Protein AF-A0A0B2Q144-F1 (afdb_monomer_lite)

Structure (mmCIF, N/CA/C/O backbone):
data_AF-A0A0B2Q144-F1
#
_entry.id   AF-A0A0B2Q144-F1
#
loop_
_atom_site.group_PDB
_atom_site.id
_atom_site.type_symbol
_atom_site.label_atom_id
_atom_site.label_alt_id
_atom_site.label_comp_id
_atom_site.label_asym_id
_atom_site.label_entity_id
_atom_site.label_seq_id
_atom_site.pdbx_PDB_ins_code
_atom_site.Cartn_x
_atom_site.Cartn_y
_atom_site.Cartn_z
_atom_site.occupancy
_atom_site.B_iso_or_equiv
_atom_site.auth_seq_id
_atom_site.auth_comp_id
_atom_site.auth_asym_id
_atom_site.auth_atom_id
_atom_site.pdbx_PDB_model_num
ATOM 1 N N . MET A 1 1 ? 15.682 -8.229 -1.931 1.00 63.12 1 MET A N 1
ATOM 2 C CA . MET A 1 1 ? 15.220 -6.840 -2.155 1.00 63.12 1 MET A CA 1
ATOM 3 C C . MET A 1 1 ? 13.900 -6.892 -2.916 1.00 63.12 1 MET A C 1
ATOM 5 O O . MET A 1 1 ? 13.843 -7.611 -3.902 1.00 63.12 1 MET A O 1
ATOM 9 N N . ALA A 1 2 ? 12.845 -6.202 -2.463 1.00 83.25 2 ALA A N 1
ATOM 10 C CA . ALA A 1 2 ? 11.515 -6.262 -3.102 1.00 83.25 2 ALA A CA 1
ATOM 11 C C . ALA A 1 2 ? 11.432 -5.517 -4.451 1.00 83.25 2 ALA A C 1
ATOM 13 O O . ALA A 1 2 ? 10.528 -5.760 -5.238 1.00 83.25 2 ALA A O 1
ATOM 14 N N . PHE A 1 3 ? 12.395 -4.633 -4.724 1.00 87.69 3 PHE A N 1
ATOM 15 C CA . PHE A 1 3 ? 12.399 -3.711 -5.861 1.00 87.69 3 PHE A CA 1
ATOM 16 C C . PHE A 1 3 ? 13.543 -3.977 -6.861 1.00 87.69 3 PHE A C 1
ATOM 18 O O . PHE A 1 3 ? 14.003 -3.068 -7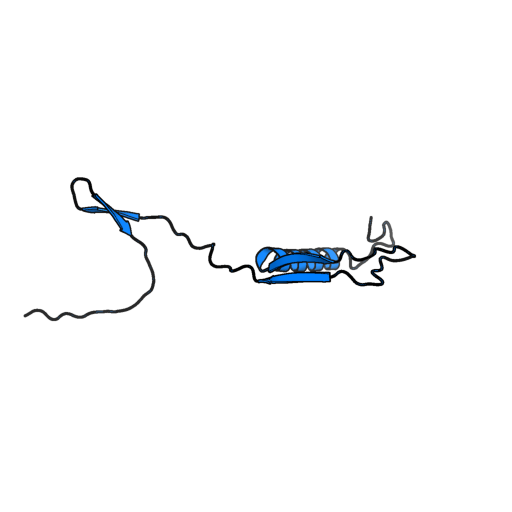.552 1.00 87.69 3 PHE A O 1
ATOM 25 N N . GLY A 1 4 ? 14.017 -5.225 -6.933 1.00 89.44 4 GLY A N 1
ATOM 26 C CA . GLY A 1 4 ? 15.162 -5.606 -7.769 1.00 89.44 4 GLY A CA 1
ATOM 27 C C . GLY A 1 4 ? 16.513 -5.191 -7.172 1.00 89.44 4 GLY A C 1
ATOM 28 O O . GLY A 1 4 ? 16.616 -4.949 -5.968 1.00 89.44 4 GLY A O 1
ATOM 29 N N . GLY A 1 5 ? 17.555 -5.146 -8.007 1.00 90.62 5 GLY A N 1
ATOM 30 C CA . GLY A 1 5 ? 18.929 -4.809 -7.617 1.00 90.62 5 GLY A CA 1
ATOM 31 C C . GLY A 1 5 ? 19.862 -4.635 -8.824 1.00 90.62 5 GLY A C 1
ATOM 32 O O . GLY A 1 5 ? 19.525 -5.025 -9.942 1.00 90.62 5 GLY A O 1
ATOM 33 N N . GLY A 1 6 ? 21.036 -4.035 -8.604 1.00 88.31 6 GLY A N 1
ATOM 34 C CA . GLY A 1 6 ? 22.010 -3.743 -9.664 1.00 88.31 6 GLY A CA 1
ATOM 35 C C . GLY A 1 6 ? 21.535 -2.649 -10.627 1.00 88.31 6 GLY A C 1
ATOM 36 O O . GLY A 1 6 ? 20.849 -1.714 -10.226 1.00 88.31 6 GLY A O 1
ATOM 37 N N . MET A 1 7 ? 21.871 -2.776 -11.915 1.00 89.25 7 MET A N 1
ATOM 38 C CA . MET A 1 7 ? 21.519 -1.789 -12.953 1.00 89.25 7 MET A CA 1
ATOM 39 C C . MET A 1 7 ? 20.011 -1.689 -13.242 1.00 89.25 7 MET A C 1
ATOM 41 O O . MET A 1 7 ? 19.573 -0.751 -13.901 1.00 89.25 7 MET A O 1
ATOM 45 N N . ARG A 1 8 ? 19.208 -2.657 -12.780 1.00 89.31 8 ARG A N 1
ATOM 46 C CA . ARG A 1 8 ? 17.746 -2.684 -12.947 1.00 89.31 8 ARG A CA 1
ATOM 47 C C . ARG A 1 8 ? 17.034 -2.564 -11.606 1.00 89.31 8 ARG A C 1
ATOM 49 O O . ARG A 1 8 ? 16.270 -3.437 -11.201 1.00 89.31 8 ARG A O 1
ATOM 56 N N . PHE A 1 9 ? 17.317 -1.474 -10.908 1.00 89.19 9 PHE A N 1
ATOM 57 C CA . PHE A 1 9 ? 16.594 -1.098 -9.703 1.00 89.19 9 PHE A CA 1
ATOM 58 C C . PHE A 1 9 ? 15.279 -0.398 -10.058 1.00 89.19 9 PHE A C 1
ATOM 60 O O . PHE A 1 9 ? 15.216 0.357 -11.031 1.00 89.19 9 PHE A O 1
ATOM 67 N N . CYS A 1 10 ? 14.218 -0.629 -9.282 1.00 91.31 10 CYS A N 1
ATOM 68 C CA . CYS A 1 10 ? 12.967 0.090 -9.495 1.00 91.31 10 CYS A CA 1
ATOM 69 C C . CYS A 1 10 ? 13.179 1.588 -9.240 1.00 91.31 10 CYS A C 1
ATOM 71 O O . CYS A 1 10 ? 13.433 2.008 -8.108 1.00 91.31 10 CYS A O 1
ATOM 73 N N . VAL A 1 11 ? 13.012 2.392 -10.290 1.00 93.75 11 VAL A N 1
ATOM 74 C CA . VAL A 1 11 ? 13.115 3.860 -10.241 1.00 93.75 11 VAL A CA 1
ATOM 75 C C . VAL A 1 11 ? 12.102 4.456 -9.251 1.00 93.75 11 VAL A C 1
ATOM 77 O O . VAL A 1 11 ? 12.360 5.476 -8.625 1.00 93.75 11 VAL A O 1
ATOM 80 N N . GLY A 1 12 ? 10.970 3.777 -9.037 1.00 94.44 12 GLY A N 1
ATOM 81 C CA . GLY A 1 12 ? 9.919 4.186 -8.103 1.00 94.44 12 GLY A CA 1
ATOM 82 C C . GLY A 1 12 ? 10.116 3.737 -6.651 1.00 94.44 12 GLY A C 1
ATOM 83 O O . GLY A 1 12 ? 9.184 3.878 -5.857 1.00 94.44 12 GLY A O 1
ATOM 84 N N . THR A 1 13 ? 11.267 3.168 -6.278 1.00 93.56 13 THR A N 1
ATOM 85 C CA . THR A 1 13 ? 11.459 2.603 -4.929 1.00 93.56 13 THR A CA 1
ATOM 86 C C . THR A 1 13 ? 11.279 3.648 -3.833 1.00 93.56 13 THR A C 1
ATOM 88 O O . THR A 1 13 ? 10.552 3.408 -2.869 1.00 93.56 13 THR A O 1
ATOM 91 N N . ASP A 1 14 ? 11.906 4.815 -3.969 1.00 93.25 14 ASP A N 1
ATOM 92 C CA . ASP A 1 14 ? 11.856 5.834 -2.918 1.00 93.25 14 ASP A CA 1
ATOM 93 C C . ASP A 1 14 ? 10.489 6.511 -2.842 1.00 93.25 14 ASP A C 1
ATOM 95 O O . ASP A 1 14 ? 9.968 6.723 -1.747 1.00 93.25 14 ASP A O 1
ATOM 99 N N . PHE A 1 15 ? 9.839 6.712 -3.990 1.00 95.62 15 PHE A N 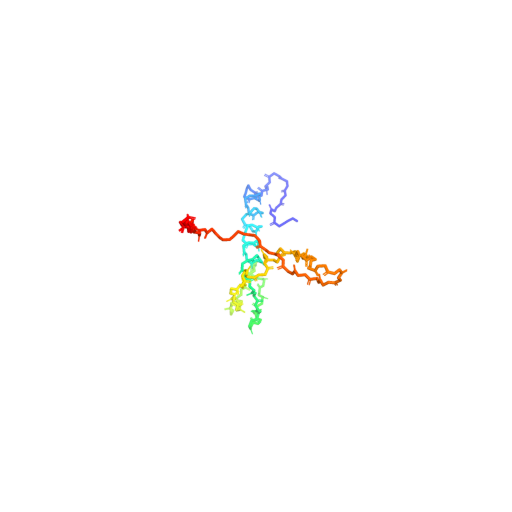1
ATOM 100 C CA . PHE A 1 15 ? 8.448 7.153 -4.029 1.00 95.62 15 PHE A CA 1
ATOM 101 C C . PHE A 1 15 ? 7.520 6.163 -3.310 1.00 95.62 15 PHE A C 1
ATOM 103 O O . PHE A 1 15 ? 6.740 6.559 -2.445 1.00 95.62 15 PHE A O 1
ATOM 110 N N . THR A 1 16 ? 7.653 4.864 -3.596 1.00 95.12 16 THR A N 1
ATOM 111 C CA . THR A 1 16 ? 6.811 3.823 -2.986 1.00 95.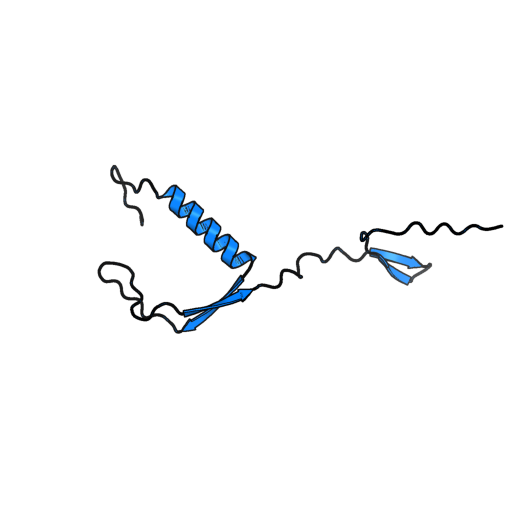12 16 THR A CA 1
ATOM 112 C C . THR A 1 16 ? 7.014 3.753 -1.473 1.00 95.12 16 THR A C 1
ATOM 114 O O . THR A 1 16 ? 6.046 3.595 -0.728 1.00 95.12 16 THR A O 1
ATOM 117 N N . LYS A 1 17 ? 8.254 3.917 -0.988 1.00 93.56 17 LYS A N 1
ATOM 118 C CA . LYS A 1 17 ? 8.539 3.981 0.455 1.00 93.56 17 LYS A CA 1
ATOM 119 C C . LYS A 1 17 ? 7.793 5.134 1.121 1.00 93.56 17 LYS A C 1
ATOM 121 O O . LYS A 1 17 ? 7.145 4.916 2.142 1.00 93.56 17 LYS A O 1
ATOM 126 N N . VAL A 1 18 ? 7.860 6.337 0.548 1.00 96.50 18 VAL A N 1
ATOM 127 C CA . VAL A 1 18 ? 7.189 7.522 1.107 1.00 96.50 18 VAL A CA 1
ATOM 128 C C . VAL A 1 18 ? 5.671 7.372 1.036 1.00 96.50 18 VAL A C 1
ATOM 130 O O . VAL A 1 18 ? 4.991 7.620 2.030 1.00 96.50 18 VAL A O 1
ATOM 133 N N . GLN A 1 19 ? 5.135 6.894 -0.089 1.00 96.75 19 GLN A N 1
ATOM 134 C CA . GLN A 1 19 ? 3.701 6.658 -0.258 1.00 96.75 19 GLN A CA 1
ATOM 135 C C . GLN A 1 19 ? 3.168 5.666 0.785 1.00 96.75 19 GLN A C 1
ATOM 137 O O . GLN A 1 19 ? 2.165 5.937 1.448 1.00 96.75 19 GLN A O 1
ATOM 142 N N . MET A 1 20 ? 3.866 4.545 0.984 1.00 96.44 20 MET A N 1
ATOM 143 C CA . MET A 1 20 ? 3.479 3.539 1.971 1.00 96.44 20 MET A CA 1
ATOM 144 C C . MET A 1 20 ? 3.613 4.069 3.403 1.00 96.44 20 MET A C 1
ATOM 146 O O . MET A 1 20 ? 2.723 3.855 4.225 1.00 96.44 20 MET A O 1
ATOM 150 N N . ALA A 1 21 ? 4.686 4.806 3.705 1.00 96.62 21 ALA A N 1
ATOM 151 C CA . ALA A 1 21 ? 4.887 5.418 5.016 1.00 96.62 21 ALA A CA 1
ATOM 152 C C . ALA A 1 21 ? 3.784 6.434 5.349 1.00 96.62 21 ALA A C 1
ATOM 154 O O . ALA A 1 21 ? 3.230 6.396 6.447 1.00 96.62 21 ALA A O 1
ATOM 155 N N . MET A 1 22 ? 3.415 7.298 4.400 1.00 96.38 22 MET A N 1
ATOM 156 C CA . MET A 1 22 ? 2.354 8.293 4.579 1.00 96.38 22 MET A CA 1
ATOM 157 C C . MET A 1 22 ? 0.977 7.642 4.750 1.00 96.38 22 MET A C 1
ATOM 159 O O . MET A 1 22 ? 0.186 8.069 5.600 1.00 96.38 22 MET A O 1
ATOM 163 N N . PHE A 1 23 ? 0.704 6.584 3.981 1.00 95.06 23 PHE A N 1
ATOM 164 C CA . PHE A 1 23 ? -0.516 5.796 4.115 1.00 95.06 23 PHE A CA 1
ATOM 165 C C . PHE A 1 23 ? -0.612 5.161 5.505 1.00 95.06 23 PHE A C 1
ATOM 167 O O . PHE A 1 23 ? -1.596 5.380 6.211 1.00 95.06 23 PHE A O 1
ATOM 174 N N . ILE A 1 24 ? 0.433 4.451 5.943 1.00 95.12 24 ILE A N 1
ATOM 175 C CA . ILE A 1 24 ? 0.473 3.809 7.265 1.00 95.12 24 ILE A CA 1
ATOM 176 C C . ILE A 1 24 ? 0.374 4.852 8.380 1.00 95.12 24 ILE A C 1
ATOM 178 O O . ILE A 1 24 ? -0.383 4.653 9.329 1.00 95.12 24 ILE A O 1
ATOM 182 N N . HIS A 1 25 ? 1.092 5.972 8.263 1.00 94.50 25 HIS A N 1
ATOM 183 C CA . HIS A 1 25 ? 1.045 7.061 9.236 1.00 94.50 25 HIS A CA 1
ATOM 184 C C . HIS A 1 25 ? -0.382 7.586 9.409 1.00 94.50 25 HIS A C 1
ATOM 186 O O . HIS A 1 25 ? -0.884 7.661 10.529 1.00 94.50 25 HIS A O 1
ATOM 192 N N . SER A 1 26 ? -1.070 7.891 8.311 1.00 92.50 26 SER A N 1
ATOM 193 C CA . SER A 1 26 ? -2.453 8.380 8.355 1.00 92.50 26 SER A CA 1
ATOM 194 C C . SER A 1 26 ? -3.406 7.328 8.921 1.00 92.50 26 SER A C 1
ATOM 196 O O . SER A 1 26 ? -4.290 7.639 9.720 1.00 92.50 26 SER A O 1
ATOM 198 N N . LEU A 1 27 ? -3.190 6.068 8.546 1.00 92.38 27 LEU A N 1
ATOM 199 C CA . LEU A 1 27 ? -4.014 4.946 8.967 1.00 92.38 27 LEU A CA 1
ATOM 200 C C . LEU A 1 27 ? -3.874 4.679 10.480 1.00 92.38 27 LEU A C 1
ATOM 202 O O . LEU A 1 27 ? -4.884 4.471 11.144 1.00 92.38 27 LEU A O 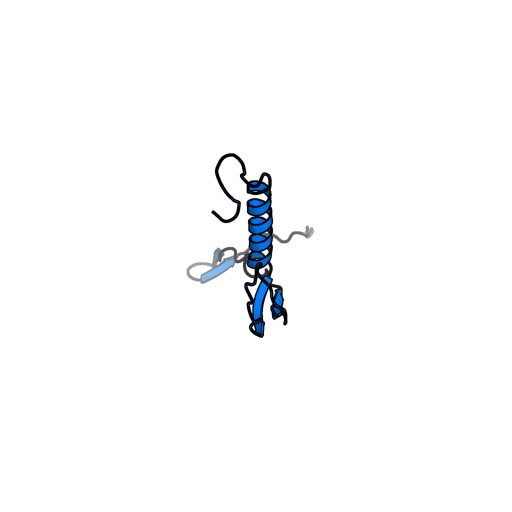1
ATOM 206 N N . VAL A 1 28 ? -2.671 4.766 11.063 1.00 91.25 28 VAL A N 1
ATOM 207 C CA . VAL A 1 28 ? -2.437 4.525 12.506 1.00 91.25 28 VAL A CA 1
ATOM 208 C C . VAL A 1 28 ? -2.716 5.726 13.408 1.00 91.25 28 VAL A C 1
ATOM 210 O O . VAL A 1 28 ? -3.064 5.564 14.584 1.00 91.25 28 VAL A O 1
ATOM 213 N N . THR A 1 29 ? -2.569 6.942 12.883 1.00 90.19 29 THR A N 1
ATOM 214 C CA . THR A 1 29 ? -2.817 8.164 13.658 1.00 90.19 29 THR A CA 1
ATOM 215 C C . THR A 1 29 ? -4.304 8.446 13.798 1.00 90.19 29 THR A C 1
ATOM 217 O O . THR A 1 29 ? -4.749 8.751 14.907 1.00 90.19 29 THR A O 1
ATOM 220 N N . LYS A 1 30 ? -5.069 8.305 12.710 1.00 89.06 30 LYS A N 1
ATOM 221 C CA . LYS A 1 30 ? -6.481 8.709 12.646 1.00 89.06 30 LYS A CA 1
ATOM 222 C C . LYS A 1 30 ? -7.468 7.562 12.792 1.00 89.06 30 LYS A C 1
ATOM 224 O O . LYS A 1 30 ? -8.607 7.809 13.169 1.00 89.06 30 LYS A O 1
ATOM 229 N N . TYR A 1 31 ? -7.057 6.323 12.536 1.00 91.12 31 TYR A N 1
ATOM 230 C CA . TYR A 1 31 ? -7.984 5.199 12.496 1.00 91.12 31 TYR A CA 1
ATOM 231 C C . TYR A 1 31 ? -7.549 4.038 13.393 1.00 91.12 31 TYR A C 1
ATOM 233 O O . TYR A 1 31 ? -6.378 3.837 13.722 1.00 91.12 31 TYR A O 1
ATOM 241 N N . ARG A 1 32 ? -8.537 3.260 13.827 1.00 88.25 32 ARG A N 1
ATOM 242 C CA . ARG A 1 32 ? -8.375 1.932 14.416 1.00 88.25 32 ARG A CA 1
ATOM 243 C C . ARG A 1 32 ? -8.889 0.921 13.408 1.00 88.25 32 ARG A C 1
ATOM 245 O O . ARG A 1 32 ? -9.982 1.089 12.878 1.00 88.25 32 ARG A O 1
ATOM 252 N N . TRP A 1 33 ? -8.127 -0.139 13.170 1.00 89.56 33 TRP A N 1
ATOM 253 C CA . TRP A 1 33 ? -8.544 -1.207 12.271 1.00 89.56 33 TRP A CA 1
ATOM 254 C C . TRP A 1 33 ? -8.697 -2.534 13.010 1.00 89.56 33 TRP A C 1
ATOM 256 O O . TRP A 1 33 ? -7.944 -2.826 13.942 1.00 89.56 33 TRP A O 1
ATOM 266 N N . ARG A 1 34 ? -9.675 -3.342 12.594 1.00 88.88 34 ARG A N 1
ATOM 267 C CA . ARG A 1 34 ? -9.853 -4.725 13.054 1.00 88.88 34 ARG A CA 1
ATOM 268 C C . ARG A 1 34 ? -10.043 -5.656 11.854 1.00 88.88 34 ARG A C 1
ATOM 270 O O . ARG A 1 34 ? -10.866 -5.349 10.991 1.00 88.88 34 ARG A O 1
ATOM 277 N N . PRO A 1 35 ? -9.306 -6.776 11.765 1.00 86.81 35 PRO A N 1
ATOM 278 C CA . PRO A 1 35 ? -9.546 -7.766 10.722 1.00 86.81 35 PRO A CA 1
ATOM 279 C C . PRO A 1 35 ? -10.879 -8.476 11.001 1.00 86.81 35 PRO A C 1
ATOM 281 O O . PRO A 1 35 ? -11.063 -9.030 12.081 1.00 86.81 35 PRO A O 1
ATOM 284 N N . ILE A 1 36 ? -11.813 -8.437 10.046 1.00 84.25 36 ILE A N 1
ATOM 285 C CA . ILE A 1 36 ? -13.145 -9.059 10.189 1.00 84.25 36 ILE A CA 1
ATOM 286 C C . ILE A 1 36 ? -13.109 -10.493 9.664 1.00 84.25 36 ILE A C 1
ATOM 288 O O . ILE A 1 36 ? -13.627 -11.416 10.284 1.00 84.25 36 ILE A O 1
ATOM 292 N N . LYS A 1 37 ? -12.496 -10.676 8.492 1.00 80.81 37 LYS A N 1
ATOM 293 C CA . LYS A 1 37 ? -12.405 -11.965 7.814 1.00 80.81 37 LYS A CA 1
ATOM 294 C C . LYS A 1 37 ? -11.007 -12.108 7.239 1.00 80.81 37 LYS A C 1
ATOM 296 O O . LYS A 1 37 ? -10.559 -11.255 6.472 1.00 80.81 37 LYS A O 1
ATOM 301 N N . GLY A 1 38 ? -10.330 -13.189 7.619 1.00 73.00 38 GLY A N 1
ATOM 302 C CA . GLY A 1 38 ? -9.053 -13.563 7.023 1.00 73.00 38 GLY A CA 1
ATOM 303 C C . GLY A 1 38 ? -9.226 -13.767 5.520 1.00 73.00 38 GLY A C 1
ATOM 304 O O . GLY A 1 38 ? -10.074 -14.548 5.089 1.00 73.00 38 GLY A O 1
ATOM 305 N N . GLY A 1 39 ? -8.455 -13.026 4.726 1.00 77.69 39 GLY A N 1
ATOM 306 C CA . GLY A 1 39 ? -8.372 -13.246 3.287 1.00 77.69 39 GLY A CA 1
ATOM 307 C C . GLY A 1 39 ? -7.526 -14.482 3.008 1.00 77.69 39 GLY A C 1
ATOM 308 O O . GLY A 1 39 ? -6.474 -14.651 3.623 1.00 77.69 39 GLY A O 1
ATOM 309 N N . ASN A 1 40 ? -7.966 -15.347 2.091 1.00 80.38 40 ASN A N 1
ATOM 310 C CA . ASN A 1 40 ? -7.092 -16.396 1.572 1.00 80.38 40 ASN A CA 1
ATOM 311 C C . ASN A 1 40 ? -5.981 -15.703 0.772 1.00 80.38 40 ASN A C 1
ATOM 313 O O . ASN A 1 40 ? -6.279 -14.954 -0.156 1.00 80.38 40 ASN A O 1
ATOM 317 N N . ILE A 1 41 ? -4.729 -15.878 1.192 1.00 83.44 41 ILE A N 1
ATOM 318 C CA . ILE A 1 41 ? -3.569 -15.283 0.536 1.00 83.44 41 ILE A CA 1
ATOM 319 C C . ILE A 1 41 ? -3.051 -16.301 -0.469 1.00 83.44 41 ILE A C 1
ATOM 321 O O . ILE A 1 41 ? -2.459 -17.308 -0.082 1.00 83.44 41 ILE A O 1
ATOM 325 N N . LEU A 1 42 ? -3.235 -16.010 -1.752 1.00 87.69 42 LEU A N 1
ATOM 326 C CA . LEU A 1 42 ? -2.636 -16.783 -2.831 1.00 87.69 42 LEU A CA 1
ATOM 327 C C . LEU A 1 42 ? -1.415 -16.040 -3.367 1.00 87.69 42 LEU A C 1
ATOM 329 O O . LEU A 1 42 ? -1.394 -14.813 -3.455 1.00 87.69 42 LEU A O 1
ATOM 333 N N . ARG A 1 43 ? -0.367 -16.788 -3.702 1.00 81.12 43 ARG A N 1
ATOM 334 C CA . ARG A 1 43 ? 0.871 -16.244 -4.267 1.00 81.12 43 ARG A CA 1
ATOM 335 C C . ARG A 1 43 ? 1.233 -17.010 -5.528 1.00 81.12 43 ARG A C 1
ATOM 337 O O . ARG A 1 43 ? 2.090 -17.885 -5.481 1.00 81.12 43 ARG A O 1
ATOM 344 N N . THR A 1 44 ? 0.570 -16.683 -6.637 1.00 80.81 44 THR A N 1
ATOM 345 C CA . THR A 1 44 ? 0.806 -17.362 -7.919 1.00 80.81 44 THR A CA 1
ATOM 346 C C . THR A 1 44 ? 0.466 -16.448 -9.104 1.00 80.81 44 THR A C 1
ATOM 348 O O . THR A 1 44 ? -0.714 -16.219 -9.361 1.00 80.81 44 THR A O 1
ATOM 351 N N . PRO A 1 45 ? 1.442 -15.901 -9.860 1.00 82.00 45 PRO A N 1
ATOM 352 C CA . PRO A 1 45 ? 2.827 -15.576 -9.480 1.00 82.00 45 PRO A CA 1
ATOM 353 C C . PRO A 1 45 ? 2.938 -14.299 -8.614 1.00 82.00 45 PRO A C 1
ATOM 355 O O . PRO A 1 45 ? 4.008 -13.994 -8.096 1.00 82.00 45 PRO A O 1
ATOM 358 N N . GLY A 1 46 ? 1.843 -13.544 -8.458 1.00 83.38 46 GLY A N 1
ATOM 359 C CA . GLY A 1 46 ? 1.749 -12.339 -7.625 1.00 83.38 46 GLY A CA 1
ATOM 360 C C . GLY A 1 46 ? 0.938 -12.566 -6.348 1.00 83.38 46 GLY A C 1
ATOM 361 O O . GLY A 1 46 ? 0.268 -13.587 -6.203 1.00 83.38 46 GLY A O 1
ATOM 362 N N . LEU A 1 47 ? 0.988 -11.605 -5.421 1.00 87.12 47 LEU A N 1
ATOM 363 C CA . LEU A 1 47 ? 0.147 -11.612 -4.222 1.00 87.12 47 LEU A CA 1
ATOM 364 C C . LEU A 1 47 ? -1.305 -11.321 -4.615 1.00 87.12 47 LEU A C 1
ATOM 366 O O . LEU A 1 47 ? -1.607 -10.241 -5.118 1.00 87.12 47 LEU A O 1
ATOM 370 N N . GLN A 1 48 ? -2.191 -12.276 -4.370 1.00 87.75 48 GLN A N 1
ATOM 371 C CA . GLN A 1 48 ? -3.610 -12.180 -4.677 1.00 87.75 48 GLN A CA 1
ATOM 372 C C . GLN A 1 48 ? -4.452 -12.515 -3.450 1.00 87.75 48 GLN A C 1
ATOM 374 O O . GLN A 1 48 ? -4.083 -13.333 -2.606 1.00 87.75 48 GLN A O 1
ATOM 379 N N . PHE A 1 49 ? -5.623 -11.892 -3.392 1.00 88.19 49 PHE A N 1
ATOM 380 C CA . PHE A 1 49 ? -6.643 -12.144 -2.386 1.00 88.19 49 PHE A CA 1
ATOM 381 C C . PHE A 1 49 ? -7.946 -12.482 -3.123 1.00 88.19 49 PHE A C 1
ATOM 383 O O . PHE A 1 49 ? -8.755 -11.579 -3.331 1.00 88.19 49 PHE A O 1
ATOM 390 N N . PRO A 1 50 ? -8.168 -13.741 -3.557 1.00 83.94 50 PRO A N 1
ATOM 391 C CA . PRO A 1 50 ? -9.355 -14.141 -4.328 1.00 83.94 50 PRO A CA 1
ATOM 392 C C . PRO A 1 50 ? -10.677 -13.752 -3.657 1.00 83.94 50 PRO A C 1
ATOM 394 O O . PRO A 1 50 ? -11.631 -13.391 -4.331 1.00 83.94 50 PRO A O 1
ATOM 397 N N . ASN A 1 51 ? -10.712 -13.771 -2.322 1.00 83.94 51 ASN A N 1
ATOM 398 C CA . ASN A 1 51 ? -11.878 -13.395 -1.520 1.00 83.94 51 ASN A CA 1
ATOM 399 C C . ASN A 1 51 ? -11.702 -12.036 -0.819 1.00 83.94 51 ASN A C 1
ATOM 401 O O . ASN A 1 51 ? -12.417 -11.749 0.141 1.00 83.94 51 ASN A O 1
ATOM 405 N N . GLY A 1 52 ? -10.722 -11.231 -1.242 1.00 84.75 52 GLY A N 1
ATOM 406 C CA . GLY A 1 52 ? -10.359 -9.961 -0.614 1.00 84.75 52 GLY A CA 1
ATOM 407 C C . GLY A 1 52 ? -9.809 -10.090 0.814 1.00 84.75 52 GLY A C 1
ATOM 408 O O . GLY A 1 52 ? -9.784 -11.165 1.416 1.00 84.75 52 GLY A O 1
ATOM 409 N N . PHE A 1 53 ? -9.367 -8.962 1.372 1.00 88.00 53 PHE A N 1
ATOM 410 C CA . PHE A 1 53 ? -9.002 -8.835 2.784 1.00 88.00 53 PHE A CA 1
ATOM 411 C C . PHE A 1 53 ? -9.966 -7.855 3.456 1.00 88.00 53 PHE A C 1
ATOM 413 O O . PHE A 1 53 ? -9.950 -6.662 3.161 1.00 88.00 53 PHE A O 1
ATOM 420 N N . HIS A 1 54 ? -10.842 -8.365 4.324 1.00 89.31 54 HIS A N 1
ATOM 421 C CA . HIS A 1 54 ? -11.914 -7.567 4.917 1.00 89.31 54 HIS A CA 1
ATOM 422 C C . HIS A 1 54 ? -11.462 -6.970 6.249 1.00 89.31 54 HIS A C 1
ATOM 424 O O . HIS A 1 54 ? -11.217 -7.691 7.223 1.00 89.31 54 HIS A O 1
ATOM 430 N N . VAL A 1 55 ? -11.395 -5.642 6.298 1.00 90.56 55 VAL A N 1
ATOM 431 C CA . VAL A 1 55 ? -10.958 -4.878 7.468 1.00 90.56 55 VAL A CA 1
ATOM 432 C C . VAL A 1 55 ? -12.033 -3.872 7.842 1.00 90.56 55 VAL A C 1
ATOM 434 O O . VAL A 1 55 ? -12.511 -3.128 6.991 1.00 90.56 55 VAL A O 1
ATOM 437 N N . GLN A 1 56 ? -12.388 -3.828 9.124 1.00 90.69 56 GLN A N 1
ATOM 438 C CA . GLN A 1 56 ? -13.211 -2.760 9.672 1.00 90.69 56 GLN A CA 1
ATOM 439 C C . GLN A 1 56 ? -12.306 -1.594 10.032 1.00 90.69 56 GLN A C 1
ATOM 441 O O . GLN A 1 56 ? -11.364 -1.775 10.806 1.00 90.69 56 GLN A O 1
ATOM 446 N N . ILE A 1 57 ? -12.600 -0.411 9.504 1.00 91.69 57 ILE A N 1
ATOM 447 C CA . ILE A 1 57 ? -11.904 0.826 9.849 1.00 91.69 57 ILE A CA 1
ATOM 448 C C . ILE A 1 57 ? -12.867 1.676 10.669 1.00 91.69 57 ILE A C 1
ATOM 450 O O . ILE A 1 57 ? -14.002 1.908 10.265 1.00 91.69 57 ILE A O 1
ATOM 454 N N . MET A 1 58 ? -12.415 2.104 11.839 1.00 91.56 58 MET A N 1
ATOM 455 C CA . MET A 1 58 ? -13.147 2.979 12.747 1.00 91.56 58 MET A CA 1
ATOM 456 C C . MET A 1 58 ? -12.308 4.226 12.988 1.00 91.56 58 MET A C 1
ATOM 458 O O . MET A 1 58 ? -11.084 4.138 13.109 1.00 91.56 58 MET A O 1
ATOM 462 N N . GLU A 1 59 ? -12.942 5.388 13.068 1.00 89.69 59 GLU A N 1
ATOM 463 C CA . GLU A 1 59 ? -12.244 6.618 13.425 1.00 89.69 59 GLU A CA 1
ATOM 464 C C . GLU A 1 59 ? -11.739 6.537 14.871 1.00 89.69 59 GLU A C 1
ATOM 466 O O . GLU A 1 59 ? -12.434 6.089 15.787 1.00 89.69 59 GLU A O 1
ATOM 471 N N . LYS A 1 60 ? -10.484 6.929 15.075 1.00 81.88 60 LYS A N 1
ATOM 472 C CA . LYS A 1 60 ? -9.893 7.039 16.401 1.00 81.88 60 LYS A CA 1
ATOM 473 C C . LYS A 1 60 ? -10.225 8.432 16.922 1.00 81.88 60 LYS A C 1
ATOM 475 O O . LYS A 1 60 ? -9.608 9.397 16.479 1.00 81.88 60 LYS A O 1
ATOM 480 N N . ASP A 1 61 ? -11.166 8.509 17.863 1.00 75.19 61 ASP A N 1
ATOM 481 C CA . ASP A 1 61 ? -11.542 9.754 18.542 1.00 75.19 61 ASP A CA 1
ATOM 482 C C . ASP A 1 61 ? -10.267 10.451 19.068 1.00 75.19 61 ASP A C 1
ATOM 484 O O . ASP A 1 61 ? -9.558 9.932 19.937 1.00 75.19 61 ASP A O 1
ATOM 488 N N . GLN A 1 62 ? -9.916 11.591 18.463 1.00 59.88 62 GLN A N 1
ATOM 489 C CA . GLN A 1 62 ? -8.685 12.343 18.746 1.00 59.88 62 GLN A CA 1
ATOM 490 C C . GLN A 1 62 ? -8.766 13.097 20.088 1.00 59.88 62 GLN A C 1
ATOM 492 O O . GLN A 1 62 ? -7.796 13.735 20.492 1.00 59.88 62 GLN A O 1
ATOM 497 N N . ARG A 1 63 ? -9.881 13.002 20.830 1.00 57.25 63 ARG A N 1
ATOM 498 C CA . ARG A 1 63 ? -10.105 13.687 22.120 1.00 57.25 63 ARG A CA 1
ATOM 499 C C . ARG A 1 63 ? -9.283 13.159 23.308 1.00 57.25 63 ARG A C 1
ATOM 501 O O . ARG A 1 63 ? -9.718 13.249 24.451 1.00 57.25 63 ARG A O 1
ATOM 508 N N . LYS A 1 64 ? -8.090 12.608 23.074 1.00 54.16 64 LYS A N 1
ATOM 509 C CA . LYS A 1 64 ? -7.132 12.231 24.133 1.00 54.16 64 LYS A CA 1
ATOM 510 C C . LYS A 1 64 ? -5.699 12.695 23.849 1.00 54.16 64 LYS A C 1
ATOM 512 O O . LYS A 1 64 ? -4.748 11.988 24.165 1.00 54.16 64 LYS A O 1
ATOM 517 N N . GLN A 1 65 ? -5.540 13.881 23.261 1.00 51.28 65 GLN A N 1
ATOM 518 C CA . GLN A 1 65 ? -4.281 14.641 23.286 1.00 51.28 65 GLN A CA 1
ATOM 519 C C . GLN A 1 65 ? -4.554 16.121 23.584 1.00 51.28 65 GLN A C 1
ATOM 521 O O . GLN A 1 65 ? -4.210 17.007 22.814 1.00 51.28 65 GLN A O 1
ATOM 526 N N . GLN A 1 66 ? -5.225 16.377 24.705 1.00 47.56 66 GLN A N 1
ATOM 527 C CA . GLN A 1 66 ? -5.152 17.638 25.443 1.00 47.56 66 GLN A CA 1
ATOM 528 C C . GLN A 1 66 ? -5.663 17.360 26.857 1.00 47.56 66 GLN A C 1
ATOM 530 O O . GLN A 1 66 ? -6.816 17.600 27.190 1.00 47.56 66 GLN A O 1
ATOM 535 N N . GLU A 1 67 ? -4.789 16.793 27.680 1.00 50.94 67 GLU A N 1
ATOM 536 C CA . GLU A 1 67 ? -4.863 16.974 29.126 1.00 50.94 67 GLU A CA 1
ATOM 537 C C . GLU A 1 67 ? -3.686 17.877 29.507 1.00 50.94 67 GLU A C 1
ATOM 539 O O . GLU A 1 67 ? -2.587 17.377 29.747 1.00 50.94 67 GLU A O 1
ATOM 544 N N . PRO A 1 68 ? -3.843 19.214 29.470 1.00 46.50 68 PRO A N 1
ATOM 545 C CA . PRO A 1 68 ? -2.939 20.077 30.201 1.00 46.50 68 PRO A CA 1
ATOM 546 C C . PRO A 1 68 ? -3.264 19.939 31.691 1.00 46.50 68 PRO A C 1
ATOM 548 O O . PRO A 1 68 ? -4.277 20.429 32.180 1.00 46.50 68 PRO A O 1
ATOM 551 N N . GLU A 1 69 ? -2.406 19.182 32.364 1.00 50.06 69 GLU A N 1
ATOM 552 C CA . GLU A 1 69 ? -1.726 19.583 33.596 1.00 50.06 69 GLU A CA 1
ATOM 553 C C . GLU A 1 69 ? -2.549 20.429 34.587 1.00 50.06 69 GLU A C 1
ATOM 555 O O . GLU A 1 69 ? -2.762 21.634 34.440 1.00 50.06 69 GLU A O 1
ATOM 560 N N . TYR A 1 70 ? -2.977 19.755 35.650 1.00 55.91 70 TYR A N 1
ATOM 561 C CA . TYR A 1 70 ? -3.637 20.313 36.818 1.00 55.91 70 TYR A CA 1
ATOM 562 C C . TYR A 1 70 ? -2.857 21.515 37.404 1.00 55.91 70 TYR A C 1
ATOM 564 O O . TYR A 1 70 ? -1.680 21.420 37.726 1.00 55.91 70 TYR A O 1
ATOM 572 N N . THR A 1 71 ? -3.504 22.658 37.627 1.00 49.78 71 THR A N 1
ATOM 573 C CA . THR A 1 71 ? -2.937 23.757 38.428 1.00 49.78 71 THR A CA 1
ATOM 574 C C . THR A 1 71 ? -3.612 23.860 39.800 1.00 49.78 71 THR A C 1
ATOM 576 O O . THR A 1 71 ? -4.820 23.798 39.905 1.00 49.78 71 THR A O 1
ATOM 579 N N . ILE A 1 72 ? -2.866 24.046 40.880 1.00 51.50 72 ILE A N 1
ATOM 580 C CA . ILE A 1 72 ? -3.395 24.136 42.251 1.00 51.50 72 ILE A CA 1
ATOM 581 C C . ILE A 1 72 ? -3.432 25.606 42.706 1.00 51.50 72 ILE A C 1
ATOM 583 O O . ILE A 1 72 ? -2.431 26.301 42.597 1.00 51.50 72 ILE A O 1
ATOM 587 N N . THR A 1 73 ? -4.538 26.073 43.284 1.00 48.81 73 THR A N 1
ATOM 588 C CA . THR A 1 73 ? -4.708 27.356 43.965 1.00 48.81 73 THR A CA 1
ATOM 589 C C . THR A 1 73 ? -4.896 27.080 45.437 1.00 48.81 73 THR A C 1
ATOM 591 O O . THR A 1 73 ? -5.824 26.407 45.869 1.00 48.81 73 THR A O 1
ATOM 594 N N . THR A 1 74 ? -3.954 27.582 46.211 1.00 48.72 74 THR A N 1
ATOM 595 C CA . THR A 1 74 ? -4.041 27.654 47.655 1.00 48.72 74 THR A CA 1
ATOM 596 C C . THR A 1 74 ? -5.056 28.721 48.041 1.00 48.72 74 THR A C 1
ATOM 598 O O . THR A 1 74 ? -4.840 29.904 47.790 1.00 48.72 74 THR A O 1
ATOM 601 N N . LYS A 1 75 ? -6.174 28.322 48.655 1.00 44.72 75 LYS A N 1
ATOM 602 C CA . LYS A 1 75 ? -6.948 29.228 49.515 1.00 44.72 75 LYS A CA 1
ATOM 603 C C . LYS A 1 75 ? -6.582 28.846 50.943 1.00 44.72 75 LYS A C 1
ATOM 605 O O . LYS A 1 75 ? -6.807 27.732 51.398 1.00 44.72 75 LYS A O 1
ATOM 610 N N . THR A 1 76 ? -5.774 29.710 51.534 1.00 47.19 76 THR A N 1
ATOM 611 C CA . THR A 1 76 ? -4.875 29.433 52.655 1.00 47.19 76 THR A CA 1
ATOM 612 C C . THR A 1 76 ? -5.580 29.017 53.951 1.00 47.19 76 THR A C 1
ATOM 614 O O . THR A 1 76 ? -6.677 29.503 54.208 1.00 47.19 76 THR A O 1
ATOM 617 N N . PRO A 1 77 ? -4.920 28.218 54.817 1.00 50.84 77 PRO A N 1
ATOM 618 C CA . PRO A 1 77 ? -3.536 27.781 54.698 1.00 50.84 77 PRO A CA 1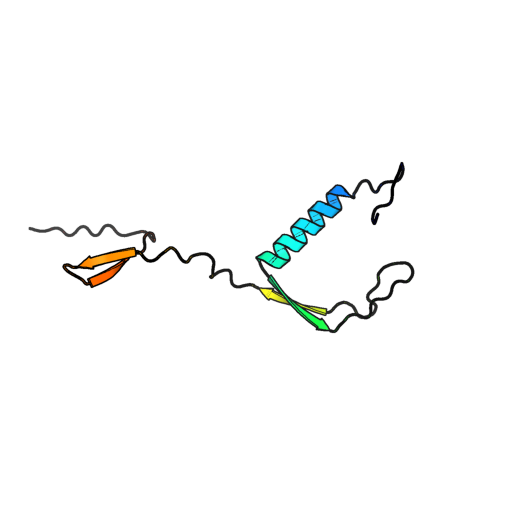
ATOM 619 C C . PRO A 1 77 ? -3.336 26.306 54.309 1.00 50.84 77 PRO A C 1
ATOM 621 O O . PRO A 1 77 ? -2.204 25.888 54.437 1.00 50.84 77 PRO A O 1
ATOM 624 N N . GLN A 1 78 ? -4.310 25.514 53.810 1.00 51.38 78 GLN A N 1
ATOM 625 C CA . GLN A 1 78 ? -4.027 24.128 53.326 1.00 51.38 78 GLN A CA 1
ATOM 626 C C . GLN A 1 78 ? -4.884 23.561 52.151 1.00 51.38 78 GLN A C 1
ATOM 628 O O . GLN A 1 78 ? -4.713 22.394 51.802 1.00 51.38 78 GLN A O 1
ATOM 633 N N . GLU A 1 79 ? -5.755 24.323 51.473 1.00 44.78 79 GLU A N 1
ATOM 634 C CA . GLU A 1 79 ? -6.626 23.780 50.398 1.00 44.78 79 GLU A CA 1
ATOM 635 C C . GLU A 1 79 ? -6.053 23.907 48.974 1.00 44.78 79 GLU A C 1
ATOM 637 O O . GLU A 1 79 ? -5.447 24.913 48.638 1.00 44.78 79 GLU A O 1
ATOM 642 N N . ARG A 1 80 ? -6.264 22.894 48.119 1.00 47.59 80 ARG A N 1
ATOM 643 C CA . ARG A 1 80 ? -5.634 22.679 46.796 1.00 47.59 80 ARG A CA 1
ATOM 644 C C . ARG A 1 80 ? -6.657 22.850 45.637 1.00 47.59 80 ARG A C 1
ATOM 646 O O . ARG A 1 80 ? -7.450 21.940 45.440 1.00 47.59 80 ARG A O 1
ATOM 653 N N . LEU A 1 81 ? -6.644 23.933 44.834 1.00 46.34 81 LEU A N 1
ATOM 654 C CA . LEU A 1 81 ? -7.652 24.204 43.762 1.00 46.34 81 LEU A CA 1
ATOM 655 C C . LEU A 1 81 ? -7.150 24.295 42.287 1.00 46.34 81 LEU A C 1
ATOM 657 O O . LEU A 1 81 ? -6.484 25.225 41.868 1.00 46.34 81 LEU A O 1
ATOM 661 N N . ILE A 1 82 ? -7.664 23.403 41.458 1.00 47.47 82 ILE A N 1
ATOM 662 C CA . ILE A 1 82 ? -7.627 23.249 39.984 1.00 47.47 82 ILE A CA 1
ATOM 663 C C . ILE A 1 82 ? -7.669 24.485 39.000 1.00 47.47 82 ILE A C 1
ATOM 665 O O . ILE A 1 82 ? -8.777 24.956 38.778 1.00 47.47 82 ILE A O 1
ATOM 669 N N . TYR A 1 83 ? -6.617 25.031 38.355 1.00 45.66 83 TYR A N 1
ATOM 670 C CA . TYR A 1 83 ? -6.663 26.097 37.296 1.00 45.66 83 TYR A CA 1
ATOM 671 C C .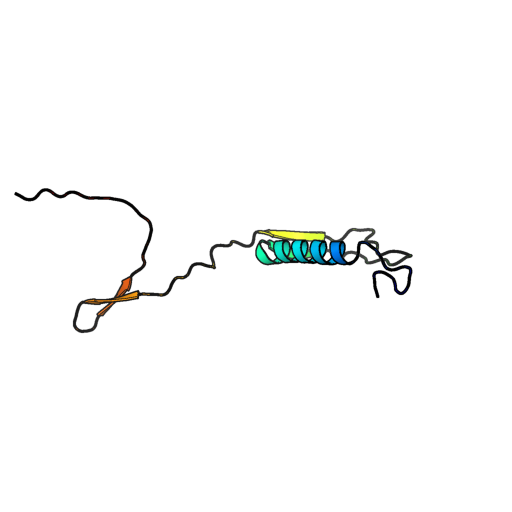 TYR A 1 83 ? -6.502 25.489 35.878 1.00 45.66 83 TYR A C 1
ATOM 673 O O . TYR A 1 83 ? -5.753 24.528 35.710 1.00 45.66 83 TYR A O 1
ATOM 681 N N . GLY A 1 84 ? -7.113 26.102 34.848 1.00 39.28 84 GLY A N 1
ATOM 682 C CA . GLY A 1 84 ? -6.886 25.823 33.415 1.00 39.28 84 GLY A CA 1
ATOM 683 C C . GLY A 1 84 ? -7.165 27.069 32.553 1.00 39.28 84 GLY A C 1
ATOM 684 O O . GLY A 1 84 ? -8.120 27.796 32.818 1.00 39.28 84 GLY A O 1
ATOM 685 N N . ARG A 1 85 ? -6.301 27.381 31.573 1.00 56.03 85 ARG A N 1
ATOM 686 C CA . ARG A 1 85 ? -6.264 28.667 30.837 1.00 56.03 85 ARG A CA 1
ATOM 687 C C . ARG A 1 85 ? -6.626 28.473 29.349 1.00 56.03 85 ARG A C 1
ATOM 689 O O . ARG A 1 85 ? -6.057 27.593 28.715 1.00 56.03 85 ARG A O 1
ATOM 696 N N . ASN A 1 86 ? -7.450 29.382 28.803 1.00 47.28 86 ASN A N 1
ATOM 697 C CA . ASN A 1 86 ? -7.673 29.697 27.370 1.00 47.28 86 ASN A CA 1
ATOM 698 C C . ASN A 1 86 ? -8.865 29.061 26.610 1.00 47.28 86 ASN A C 1
ATOM 700 O O . ASN A 1 86 ? -8.672 28.379 25.609 1.00 47.28 86 ASN A O 1
ATOM 704 N N . LEU A 1 87 ? -10.096 29.467 26.939 1.00 49.50 87 LEU A N 1
ATOM 705 C CA . LEU A 1 87 ? -11.038 29.899 25.893 1.00 49.50 87 LEU A CA 1
ATOM 706 C C . LEU A 1 87 ? -11.443 31.345 26.189 1.00 49.50 87 LEU A C 1
ATOM 708 O O . LEU A 1 87 ? -11.748 31.693 27.326 1.00 49.50 87 LEU A O 1
ATOM 712 N N . GLY A 1 88 ? -11.320 32.199 25.178 1.00 41.94 88 GLY A N 1
ATOM 713 C CA . GLY A 1 88 ? -11.470 33.637 25.315 1.00 41.94 88 GLY A CA 1
ATOM 714 C C . GLY A 1 88 ? -12.894 34.114 25.598 1.00 41.94 88 GLY A C 1
ATOM 715 O O . GLY A 1 88 ? -13.870 33.389 25.445 1.00 41.94 88 GLY A O 1
ATOM 716 N N . LEU A 1 89 ? -12.923 35.421 25.874 1.00 45.44 89 LEU A N 1
ATOM 717 C CA . LEU A 1 89 ? -14.041 36.363 25.803 1.00 45.44 89 LEU A CA 1
ATOM 718 C C . LEU A 1 89 ? -14.966 36.408 27.029 1.00 45.44 89 LEU A C 1
ATOM 720 O O . LEU A 1 89 ? -15.878 35.613 27.201 1.00 45.44 89 LEU A O 1
ATOM 724 N N . THR A 1 90 ? -14.832 37.469 27.822 1.00 49.16 90 THR A N 1
ATOM 725 C CA . THR A 1 90 ? -15.689 38.661 27.675 1.00 49.16 90 THR A CA 1
ATOM 726 C C . THR A 1 90 ? -15.247 39.744 28.658 1.00 49.16 90 THR A C 1
ATOM 728 O O . THR A 1 90 ? -14.994 39.510 29.836 1.00 49.16 90 THR A O 1
ATOM 731 N N . PHE A 1 91 ? -15.114 40.961 28.142 1.00 47.00 91 PHE A N 1
ATOM 732 C CA . PHE A 1 91 ? -14.834 42.157 28.920 1.00 47.00 91 PHE A CA 1
ATOM 733 C C . PHE A 1 91 ? -16.118 42.571 29.646 1.00 47.00 91 PHE A C 1
ATOM 735 O O . PHE A 1 91 ? -16.998 43.184 29.047 1.00 47.00 91 PHE A O 1
ATOM 742 N N . SER A 1 92 ? -16.252 42.221 30.925 1.00 48.47 92 SER A N 1
ATOM 743 C CA . SER A 1 92 ? -17.348 42.726 31.755 1.00 48.47 92 SER A CA 1
ATOM 744 C C . SER A 1 92 ? -16.922 44.042 32.403 1.00 48.47 92 SER A C 1
ATOM 746 O O . SER A 1 92 ? -16.345 44.051 33.491 1.00 48.47 92 SER A O 1
ATOM 748 N N . ARG A 1 93 ? -17.211 45.172 31.739 1.00 52.31 93 ARG A N 1
ATOM 749 C CA . ARG A 1 93 ? -17.249 46.484 32.405 1.00 52.31 93 ARG A CA 1
ATOM 750 C C . ARG A 1 93 ? -18.312 46.417 33.495 1.00 52.31 93 ARG A C 1
ATOM 752 O O . ARG A 1 93 ? -19.493 46.351 33.179 1.00 52.31 93 ARG A O 1
ATOM 759 N N . ASN A 1 94 ? -17.899 46.459 34.757 1.00 45.69 94 ASN A N 1
ATOM 760 C CA . ASN A 1 94 ? -18.810 46.775 35.846 1.00 45.69 94 ASN A CA 1
ATOM 761 C C . ASN A 1 94 ? -18.422 48.140 36.417 1.00 45.69 94 ASN A C 1
ATOM 763 O O . ASN A 1 94 ? -17.453 48.280 37.162 1.00 45.69 94 ASN A O 1
ATOM 767 N N . THR A 1 95 ? -19.162 49.144 35.958 1.00 52.41 95 THR A N 1
ATOM 768 C CA . THR A 1 95 ? -19.262 50.486 36.523 1.00 52.41 95 THR A CA 1
ATOM 769 C C . THR A 1 95 ? -19.604 50.397 38.007 1.00 52.41 95 THR A C 1
ATOM 771 O O . THR A 1 95 ? -20.694 49.947 38.357 1.00 52.41 95 THR A O 1
ATOM 774 N N . ARG A 1 96 ? -18.703 50.857 38.878 1.00 46.56 96 ARG A N 1
ATOM 775 C CA . ARG A 1 96 ? -19.046 51.194 40.262 1.00 46.56 96 ARG A CA 1
ATOM 776 C C . ARG A 1 96 ? -19.015 52.705 40.442 1.00 46.56 96 ARG A C 1
ATOM 778 O O . ARG A 1 96 ? -18.133 53.366 39.901 1.00 46.56 96 ARG A O 1
ATOM 785 N N . GLN A 1 97 ? -20.052 53.157 41.143 1.00 45.53 97 GLN A N 1
ATOM 786 C CA . GLN A 1 97 ? -20.247 54.486 41.708 1.00 45.53 97 GLN A CA 1
ATOM 787 C C . GLN A 1 97 ? -19.052 54.954 42.533 1.00 45.53 97 GLN A C 1
ATOM 789 O O . GLN A 1 97 ? -18.350 54.073 43.086 1.00 45.53 97 GLN A O 1
#

InterPro domains:
  IPR001128 Cytochrome P450 [PF00067] (1-45)
  IPR017972 Cytochrome P450, conserved site [PS00086] (3-12)
  IPR036396 Cytochrome P450 superfamily [G3DSA:1.10.630.10] (1-75)
  IPR036396 Cytochrome P450 superfamily [SSF48264] (1-57)

Foldseek 3Di:
DVQDDDPRGNPCPVVVVVVVVVVVCCQVLFKDKDFPDDFDFDPVPHTDRPPDGDMDIDTDPPVPPDDPDFQFDDPPDDGTDGDDDDDDDDDDDDDDD

Sequence (97 aa):
MAFGGGMRFCVGTDFTKVQMAMFIHSLVTKYRWRPIKGGNILRTPGLQFPNGFHVQIMEKDQRKQQEPEYTITTKTPQERLIYGRNLGLTFSRNTRQ

Secondary structure (DSSP, 8-state):
-TTEETTEE-TTHHHHHHHHHHHHHHHHHHEEEEEEEPPP-EESSSEE-TT--EEEEEE---TTS-----EEEEETTTEEEEE--------------

Organism: Glycine soja (NCBI:txid3848)

Radius of gyration: 27.58 Å; chains: 1; bounding box: 42×72×68 Å

pLDDT: mean 73.73, std 19.79, range [39.28, 96.75]